Protein AF-X1EBC5-F1 (afdb_monomer_lite)

Secondary structure (DSSP, 8-state):
-PPP---GGGTTSS-TT----------S-EEEEEEETTTTEEEEEETTTTEEEEEETTTEEEEEEES-SSEEEEEE-TTS-EEEEETTTTEEEE-

Structure (mmCIF, N/CA/C/O backbone):
data_AF-X1EBC5-F1
#
_entry.id   AF-X1EBC5-F1
#
loop_
_atom_site.group_PDB
_atom_site.id
_atom_site.type_symbol
_atom_site.label_atom_id
_atom_site.label_alt_id
_atom_site.label_comp_id
_atom_site.label_asym_id
_atom_site.label_entity_id
_atom_site.label_seq_id
_atom_site.pdbx_PDB_ins_code
_atom_site.Cartn_x
_atom_site.Cartn_y
_atom_site.Cartn_z
_atom_site.occupancy
_atom_site.B_iso_or_equiv
_atom_site.auth_seq_id
_atom_site.auth_comp_id
_atom_site.auth_asym_id
_atom_site.auth_atom_id
_atom_site.pdbx_PDB_model_num
ATOM 1 N N . MET A 1 1 ? -12.449 -13.692 12.439 1.00 65.06 1 MET A N 1
ATOM 2 C CA . MET A 1 1 ? -11.726 -13.228 13.654 1.00 65.06 1 MET A CA 1
ATOM 3 C C . MET A 1 1 ? -12.623 -12.253 14.415 1.00 65.06 1 MET A C 1
ATOM 5 O O . MET A 1 1 ? -13.395 -11.565 13.757 1.00 65.06 1 MET A O 1
ATOM 9 N N . LYS A 1 2 ? -12.565 -12.209 15.755 1.00 73.75 2 LYS A N 1
ATOM 10 C CA . LYS A 1 2 ? -13.294 -11.217 16.572 1.00 73.75 2 LYS A CA 1
ATOM 11 C C . LYS A 1 2 ? -12.328 -10.121 17.023 1.00 73.75 2 LYS A C 1
ATOM 13 O O . LYS A 1 2 ? -11.167 -10.424 17.280 1.00 73.75 2 LYS A O 1
ATOM 18 N N . PHE A 1 3 ? -12.810 -8.889 17.132 1.00 84.62 3 PHE A N 1
ATOM 19 C CA . PHE A 1 3 ? -12.046 -7.797 17.731 1.00 84.62 3 PHE A CA 1
ATOM 20 C C . PHE A 1 3 ? -11.966 -7.984 19.251 1.00 84.62 3 PHE A C 1
ATOM 22 O O . PHE A 1 3 ? -12.965 -8.331 19.884 1.00 84.62 3 PHE A O 1
ATOM 29 N N . ALA A 1 4 ? -10.785 -7.761 19.824 1.00 85.00 4 ALA A N 1
ATOM 30 C CA . ALA A 1 4 ? -10.612 -7.603 21.263 1.00 85.00 4 ALA A CA 1
ATOM 31 C C . ALA A 1 4 ? -10.718 -6.111 21.610 1.00 85.00 4 ALA A C 1
ATOM 33 O O . ALA A 1 4 ? -10.161 -5.275 20.900 1.00 85.00 4 ALA A O 1
ATOM 34 N N . VAL A 1 5 ? -11.439 -5.781 22.683 1.00 82.88 5 VAL A N 1
ATOM 35 C CA . VAL A 1 5 ? -11.558 -4.412 23.203 1.00 82.88 5 VAL A CA 1
ATOM 36 C C . VAL A 1 5 ? -10.871 -4.379 24.562 1.00 82.88 5 VAL A C 1
ATOM 38 O O . VAL A 1 5 ? -11.341 -5.008 25.506 1.00 82.88 5 VAL A O 1
ATOM 41 N N . GLU A 1 6 ? -9.735 -3.686 24.645 1.00 88.38 6 GLU A N 1
ATOM 42 C CA . GLU A 1 6 ? -8.895 -3.641 25.856 1.00 88.38 6 GLU A CA 1
ATOM 43 C C . GLU A 1 6 ? -9.120 -2.379 26.708 1.00 88.38 6 GLU A C 1
ATOM 45 O O . GLU A 1 6 ? -8.602 -2.272 27.816 1.00 88.38 6 GLU A O 1
ATOM 50 N N . SER A 1 7 ? -9.899 -1.413 26.211 1.00 90.62 7 SER A N 1
ATOM 51 C CA . SER A 1 7 ? -10.195 -0.158 26.906 1.00 90.62 7 SER A CA 1
ATOM 52 C C . SER A 1 7 ? -11.554 0.393 26.493 1.00 90.62 7 SER A C 1
ATOM 54 O O . SER A 1 7 ? -11.873 0.420 25.307 1.00 90.62 7 SER A O 1
ATOM 56 N N . ALA A 1 8 ? -12.306 0.928 27.457 1.00 89.25 8 ALA A N 1
ATOM 57 C CA . ALA A 1 8 ? -13.578 1.604 27.197 1.00 89.25 8 ALA A CA 1
ATOM 58 C C . ALA A 1 8 ? -13.421 2.877 26.337 1.00 89.25 8 ALA A C 1
ATOM 60 O O . ALA A 1 8 ? -14.378 3.360 25.741 1.00 89.25 8 ALA A O 1
ATOM 61 N N . GLY A 1 9 ? -12.206 3.433 26.234 1.00 92.38 9 GLY A N 1
ATOM 62 C CA . GLY A 1 9 ? -11.939 4.635 25.436 1.00 92.38 9 GLY A CA 1
ATOM 63 C C . GLY A 1 9 ? -12.106 4.454 23.921 1.00 92.38 9 GLY A C 1
ATOM 64 O O . GLY A 1 9 ? -12.115 5.448 23.201 1.00 92.38 9 GLY A O 1
ATOM 65 N N . ILE A 1 10 ? -12.231 3.214 23.438 1.00 89.25 10 ILE A N 1
ATOM 66 C CA . ILE A 1 10 ? -12.463 2.888 22.021 1.00 89.25 10 ILE A CA 1
ATOM 67 C C . ILE A 1 10 ? -13.847 2.268 21.773 1.00 89.25 10 ILE A C 1
ATOM 69 O O . ILE A 1 10 ? -14.113 1.758 20.680 1.00 89.25 10 ILE A O 1
ATOM 73 N N . ASP A 1 11 ? -14.734 2.302 22.771 1.00 88.31 11 ASP A N 1
ATOM 74 C CA . ASP A 1 11 ? -16.090 1.780 22.634 1.00 88.31 11 ASP A CA 1
ATOM 75 C C . ASP A 1 11 ? -16.831 2.495 21.494 1.00 88.31 11 ASP A C 1
ATOM 77 O O . ASP A 1 11 ? -16.813 3.719 21.366 1.00 88.31 11 ASP A O 1
ATOM 81 N N . GLY A 1 12 ? -17.480 1.709 20.632 1.00 87.94 12 GLY A N 1
ATOM 82 C CA . GLY A 1 12 ? -18.239 2.215 19.486 1.00 87.94 12 GLY A CA 1
ATOM 83 C C . GLY A 1 12 ? -17.419 2.547 18.232 1.00 87.94 12 GLY A C 1
ATOM 84 O O . GLY A 1 12 ? -18.024 2.836 17.203 1.00 87.94 12 GLY A O 1
ATOM 85 N N . VAL A 1 13 ? -16.081 2.452 18.261 1.00 91.50 13 VAL A N 1
ATOM 86 C CA . VAL A 1 13 ? -15.240 2.625 17.053 1.00 91.50 13 VAL A CA 1
ATOM 87 C C . VAL A 1 13 ? -15.460 1.487 16.050 1.00 91.50 13 VAL A C 1
ATOM 89 O O . VAL A 1 13 ? -15.450 1.706 14.840 1.00 91.50 13 VAL A O 1
ATOM 92 N N . VAL A 1 14 ? -15.683 0.268 16.549 1.00 90.12 14 VAL A N 1
ATOM 93 C CA . VAL A 1 14 ? -15.984 -0.916 15.734 1.00 90.12 14 VAL A CA 1
ATOM 94 C C . VAL A 1 14 ? -17.462 -1.265 15.879 1.00 90.12 14 VAL A C 1
ATOM 96 O O . VAL A 1 14 ? -17.971 -1.397 16.993 1.00 90.12 14 VAL A O 1
ATOM 99 N N . GLN A 1 15 ? -18.153 -1.451 14.751 1.00 90.00 15 GLN A N 1
ATOM 100 C CA . GLN A 1 15 ? -19.562 -1.838 14.745 1.00 90.00 15 GLN A CA 1
ATOM 101 C C . GLN A 1 15 ? -19.775 -3.176 15.486 1.00 90.00 15 GLN A C 1
ATOM 103 O O . GLN A 1 15 ? -19.045 -4.141 15.230 1.00 90.00 15 GLN A O 1
ATOM 108 N N . PRO A 1 16 ? -20.799 -3.290 16.357 1.00 87.50 16 PRO A N 1
ATOM 109 C CA . PRO A 1 16 ? -21.142 -4.556 16.993 1.00 87.50 16 PRO A CA 1
ATOM 110 C C . PRO A 1 16 ? -21.372 -5.670 15.965 1.00 87.50 16 PRO A C 1
ATOM 112 O O . PRO A 1 16 ? -22.143 -5.512 15.021 1.00 87.50 16 PRO A O 1
ATOM 115 N N . GLY A 1 17 ? -20.701 -6.806 16.157 1.00 88.19 17 GLY A N 1
ATOM 116 C CA . GLY A 1 17 ? -20.795 -7.957 15.254 1.00 88.19 17 GLY A CA 1
ATOM 117 C C . GLY A 1 17 ? -19.905 -7.888 14.007 1.00 88.19 17 GLY A C 1
ATOM 118 O O . GLY A 1 17 ? -19.917 -8.838 13.226 1.00 88.19 17 GLY A O 1
ATOM 119 N N . ALA A 1 18 ? -19.104 -6.830 13.828 1.00 91.00 18 ALA A N 1
ATOM 120 C CA . ALA A 1 18 ? -18.124 -6.775 12.748 1.00 91.00 18 ALA A CA 1
ATOM 121 C C . ALA A 1 18 ? -17.154 -7.967 12.818 1.00 91.00 18 ALA A C 1
ATOM 123 O O . ALA A 1 18 ? -16.633 -8.317 13.882 1.00 91.00 18 ALA A O 1
ATOM 124 N N . CYS A 1 19 ? -16.904 -8.581 11.664 1.00 90.50 19 CYS A N 1
ATOM 125 C CA . CYS A 1 19 ? -15.966 -9.685 11.514 1.00 90.50 19 CYS A CA 1
ATOM 126 C C . CYS A 1 19 ? -14.784 -9.239 10.658 1.00 90.50 19 CYS A C 1
ATOM 128 O O . CYS A 1 19 ? -14.971 -8.603 9.626 1.00 90.50 19 CYS A O 1
ATOM 130 N N . ILE A 1 20 ? -13.569 -9.611 11.066 1.00 92.44 20 ILE A N 1
ATOM 131 C CA . ILE A 1 20 ? -12.391 -9.463 10.202 1.00 92.44 20 ILE A CA 1
ATOM 132 C C . ILE A 1 20 ? -12.450 -10.537 9.113 1.00 92.44 20 ILE A C 1
ATOM 134 O O . ILE A 1 20 ? -12.574 -11.727 9.437 1.00 92.44 20 ILE A O 1
ATOM 138 N N . GLU A 1 21 ? -12.302 -10.102 7.863 1.00 92.31 21 GLU A N 1
ATOM 139 C CA . GLU A 1 21 ? -12.238 -10.929 6.659 1.00 92.31 21 GLU A CA 1
ATOM 140 C C . GLU A 1 21 ? -10.865 -10.816 5.984 1.00 92.31 21 GLU A C 1
ATOM 142 O O . GLU A 1 21 ? -10.267 -9.742 5.913 1.00 92.31 21 GLU A O 1
ATOM 147 N N . LEU A 1 22 ? -10.366 -11.945 5.475 1.00 94.06 22 LEU A N 1
ATOM 148 C CA . LEU A 1 22 ? -9.161 -11.992 4.658 1.00 94.06 22 LEU A CA 1
ATOM 149 C C . LEU A 1 22 ? -9.533 -11.809 3.185 1.00 94.06 22 LEU A C 1
ATOM 151 O O . LEU A 1 22 ? -10.016 -12.739 2.548 1.00 94.06 22 LEU A O 1
ATOM 155 N N . VAL A 1 23 ? -9.260 -10.625 2.643 1.00 95.25 23 VAL A N 1
ATOM 156 C CA . VAL A 1 23 ? -9.675 -10.259 1.278 1.00 95.25 23 VAL A CA 1
ATOM 157 C C . VAL A 1 23 ? -8.723 -10.744 0.180 1.00 95.25 23 VAL A C 1
ATOM 159 O O . VAL A 1 23 ? -9.137 -10.956 -0.961 1.00 95.25 23 VAL A O 1
ATOM 162 N N . LYS A 1 24 ? -7.430 -10.927 0.488 1.00 96.69 24 LYS A N 1
ATOM 163 C CA . LYS A 1 24 ? -6.432 -11.401 -0.482 1.00 96.69 24 LYS A CA 1
ATOM 164 C C . LYS A 1 24 ? -5.183 -11.972 0.195 1.00 96.69 24 LYS A C 1
ATOM 166 O O . LYS A 1 24 ? -4.768 -11.508 1.250 1.00 96.69 24 LYS A O 1
ATOM 171 N N . THR A 1 25 ? -4.569 -12.959 -0.455 1.00 97.50 25 THR A N 1
ATOM 172 C CA . THR A 1 25 ? -3.277 -13.573 -0.095 1.00 97.50 25 THR A CA 1
ATOM 173 C C . THR A 1 25 ? -2.339 -13.626 -1.306 1.00 97.50 25 THR A C 1
ATOM 175 O O . THR A 1 25 ? -2.731 -13.244 -2.416 1.00 97.50 25 THR A O 1
ATOM 178 N N . GLY A 1 26 ? -1.124 -14.149 -1.114 1.00 97.81 26 GLY A N 1
ATOM 179 C CA . GLY A 1 26 ? -0.140 -14.346 -2.185 1.00 97.81 26 GLY A CA 1
ATOM 180 C C . GLY A 1 26 ? 0.786 -13.149 -2.395 1.00 97.81 26 GLY A C 1
ATOM 181 O O . GLY A 1 26 ? 1.165 -12.885 -3.529 1.00 97.81 26 GLY A O 1
ATOM 182 N N . PHE A 1 27 ? 1.093 -12.432 -1.316 1.00 98.31 27 PHE A N 1
ATOM 183 C CA . PHE A 1 27 ? 2.068 -11.343 -1.265 1.00 98.31 27 PHE A CA 1
ATOM 184 C C . PHE A 1 27 ? 3.181 -11.723 -0.297 1.00 98.31 27 PHE A C 1
ATOM 186 O O . PHE A 1 27 ? 2.928 -12.492 0.638 1.00 98.31 27 PHE A O 1
ATOM 193 N N . ASP A 1 28 ? 4.365 -11.151 -0.484 1.00 98.25 28 ASP A N 1
ATOM 194 C CA . ASP A 1 28 ? 5.506 -11.442 0.380 1.00 98.25 28 ASP A CA 1
ATOM 195 C C . ASP A 1 28 ? 5.468 -10.597 1.663 1.00 98.25 28 ASP A C 1
ATOM 197 O O . ASP A 1 28 ? 5.601 -11.134 2.764 1.00 98.25 28 ASP A O 1
ATOM 201 N N . PHE A 1 29 ? 5.254 -9.280 1.549 1.00 98.12 29 PHE A N 1
ATOM 202 C CA . PHE A 1 29 ? 5.114 -8.391 2.707 1.00 98.12 29 PHE A CA 1
ATOM 203 C C . PHE A 1 29 ? 4.312 -7.124 2.374 1.00 98.12 29 PHE A C 1
ATOM 205 O O . PHE A 1 29 ? 4.836 -6.184 1.774 1.00 98.12 29 PHE A O 1
ATOM 212 N N . THR A 1 30 ? 3.039 -7.084 2.776 1.00 98.44 30 THR A N 1
ATOM 213 C CA . THR A 1 30 ? 2.125 -5.971 2.466 1.00 98.44 30 THR A CA 1
ATOM 214 C C . THR A 1 30 ? 2.251 -4.804 3.440 1.00 98.44 30 THR A C 1
ATOM 216 O O . THR A 1 30 ? 2.188 -5.022 4.647 1.00 98.44 30 THR A O 1
ATOM 219 N N . GLU A 1 31 ? 2.321 -3.577 2.930 1.00 98.50 31 GLU A N 1
ATOM 220 C CA . GLU A 1 31 ? 2.437 -2.347 3.725 1.00 98.50 31 GLU A CA 1
ATOM 221 C C . GLU A 1 31 ? 1.857 -1.121 3.001 1.00 98.50 31 GLU A C 1
ATOM 223 O O . GLU A 1 31 ? 1.461 -1.182 1.833 1.00 98.50 31 GLU A O 1
ATOM 228 N N . GLY A 1 32 ? 1.809 0.005 3.714 1.00 98.00 32 GLY A N 1
ATOM 229 C CA . GLY A 1 32 ? 1.421 1.310 3.176 1.00 98.00 32 GLY A CA 1
ATOM 230 C C . GLY A 1 32 ? 0.041 1.373 2.508 1.00 98.00 32 GLY A C 1
ATOM 231 O O . GLY A 1 32 ? -0.041 1.903 1.395 1.00 98.00 32 GLY A O 1
ATOM 232 N N . PRO A 1 33 ? -1.034 0.843 3.126 1.00 98.44 33 PRO A N 1
ATOM 233 C CA . PRO A 1 33 ? -2.367 0.888 2.543 1.00 98.44 33 PRO A CA 1
ATOM 234 C C . PRO A 1 33 ? -2.939 2.315 2.503 1.00 98.44 33 PRO A C 1
ATOM 236 O O . PRO A 1 33 ? -2.895 3.034 3.500 1.00 98.44 33 PRO A O 1
ATOM 239 N N . ILE A 1 34 ? -3.562 2.694 1.384 1.00 98.38 34 ILE A N 1
ATOM 240 C CA . ILE A 1 34 ? -4.409 3.891 1.255 1.00 98.38 34 ILE A CA 1
ATOM 241 C C . ILE A 1 34 ? -5.705 3.563 0.512 1.00 98.38 34 ILE A C 1
ATOM 243 O O . ILE A 1 34 ? -5.736 2.709 -0.373 1.00 98.38 34 ILE A O 1
ATOM 247 N N . TRP A 1 35 ? -6.790 4.253 0.860 1.00 97.94 35 TRP A N 1
ATOM 248 C CA . TRP A 1 35 ? -8.092 4.074 0.217 1.00 97.94 35 TRP A CA 1
ATOM 249 C C . TRP A 1 35 ? -8.318 5.103 -0.891 1.00 97.94 35 TRP A C 1
ATOM 251 O O . TRP A 1 35 ? -8.327 6.306 -0.629 1.00 97.94 35 TRP A O 1
ATOM 261 N N . HIS A 1 36 ? -8.576 4.631 -2.109 1.00 95.69 36 HIS A N 1
ATOM 262 C CA . HIS A 1 36 ? -9.000 5.464 -3.224 1.00 95.69 36 HIS A CA 1
ATOM 263 C C . HIS A 1 36 ? -10.530 5.527 -3.278 1.00 95.69 36 HIS A C 1
ATOM 265 O O . HIS A 1 36 ? -11.186 4.602 -3.754 1.00 95.69 36 HIS A O 1
ATOM 271 N N . SER A 1 37 ? -11.114 6.651 -2.858 1.00 93.62 37 SER A N 1
ATOM 272 C CA . SER A 1 37 ? -12.573 6.803 -2.750 1.00 93.62 37 SER A CA 1
ATOM 273 C C . SER A 1 37 ? -13.315 6.737 -4.090 1.00 93.62 37 SER A C 1
ATOM 275 O O . SER A 1 37 ? -14.374 6.121 -4.148 1.00 93.62 37 SER A O 1
ATOM 277 N N . GLY A 1 38 ? -12.759 7.325 -5.158 1.00 93.06 38 GLY A N 1
ATOM 278 C CA . GLY A 1 38 ? -13.383 7.327 -6.492 1.00 93.06 38 GLY A CA 1
ATOM 279 C C . GLY A 1 38 ? -13.529 5.927 -7.099 1.00 93.06 38 GLY A C 1
ATOM 280 O O . GLY A 1 38 ? -14.621 5.530 -7.481 1.00 93.06 38 GLY A O 1
ATOM 281 N N . GLU A 1 39 ? -12.439 5.160 -7.114 1.00 93.75 39 GLU A N 1
ATOM 282 C CA . GLU A 1 39 ? -12.387 3.781 -7.621 1.00 93.75 39 GLU A CA 1
ATOM 283 C C . GLU A 1 39 ? -12.832 2.717 -6.603 1.00 93.75 39 GLU A C 1
ATOM 285 O O . GLU A 1 39 ? -12.797 1.528 -6.912 1.00 93.75 39 GLU A O 1
ATOM 290 N N . GLN A 1 40 ? -13.185 3.119 -5.376 1.00 97.38 40 GLN A N 1
ATOM 291 C CA . GLN A 1 40 ? -13.510 2.219 -4.263 1.00 97.38 40 GLN A CA 1
ATOM 292 C C . GLN A 1 40 ? -12.501 1.068 -4.114 1.00 97.38 40 GLN A C 1
ATOM 294 O O . GLN A 1 40 ? -12.861 -0.111 -4.064 1.00 97.38 40 GLN A O 1
ATOM 299 N N . SER A 1 41 ? -11.213 1.417 -4.086 1.00 97.62 41 SER A N 1
ATOM 300 C CA . SER A 1 41 ? -10.132 0.434 -4.056 1.00 97.62 41 SER A CA 1
ATOM 301 C C . SER A 1 41 ? -9.077 0.739 -2.999 1.00 97.62 41 SER A C 1
ATOM 303 O O . SER A 1 41 ? -8.783 1.892 -2.685 1.00 97.62 41 SER A O 1
ATOM 305 N N . LEU A 1 42 ? -8.492 -0.323 -2.453 1.00 98.12 42 LEU A N 1
ATOM 306 C CA . LEU A 1 42 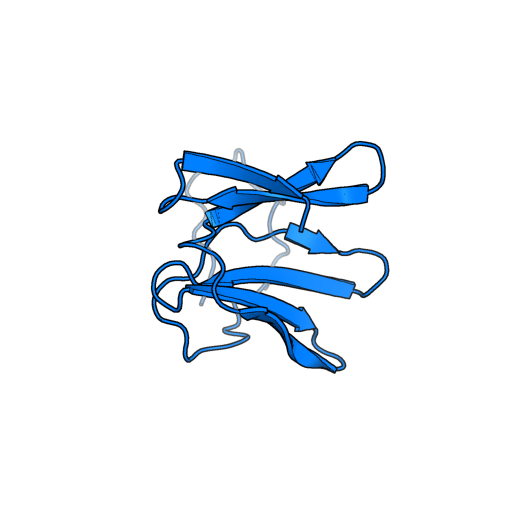? -7.357 -0.302 -1.545 1.00 98.12 42 LEU A CA 1
ATOM 307 C C . LEU A 1 42 ? -6.064 -0.366 -2.357 1.00 98.12 42 LEU A C 1
ATOM 309 O O . LEU A 1 42 ? -5.794 -1.376 -3.003 1.00 98.12 42 LEU A O 1
ATOM 313 N N . ILE A 1 43 ? -5.254 0.684 -2.301 1.00 98.12 43 ILE A N 1
ATOM 314 C CA . ILE A 1 43 ? -3.898 0.696 -2.855 1.00 98.12 43 ILE A CA 1
ATOM 315 C C . ILE A 1 43 ? -2.924 0.294 -1.750 1.00 98.12 43 ILE A C 1
ATOM 317 O O . ILE A 1 43 ? -3.037 0.801 -0.639 1.00 98.12 43 ILE A O 1
ATOM 321 N N . PHE A 1 44 ? -1.975 -0.595 -2.032 1.00 98.62 44 PHE A N 1
ATOM 322 C CA . PHE A 1 44 ? -0.963 -1.037 -1.067 1.00 98.62 44 PHE A CA 1
ATOM 323 C C . PHE A 1 44 ? 0.297 -1.541 -1.777 1.00 98.62 44 PHE A C 1
ATOM 325 O O . PHE A 1 44 ? 0.268 -1.889 -2.961 1.00 98.62 44 PHE A O 1
ATOM 332 N N . SER A 1 45 ? 1.405 -1.598 -1.045 1.00 98.69 45 SER A N 1
ATOM 333 C CA . SER A 1 45 ? 2.687 -2.087 -1.548 1.00 98.69 45 SER A CA 1
ATOM 334 C C . SER A 1 45 ? 2.938 -3.519 -1.084 1.00 98.69 45 SER A C 1
ATOM 336 O O . SER A 1 45 ? 2.649 -3.849 0.061 1.00 98.69 45 SER A O 1
ATOM 338 N N . ASP A 1 46 ? 3.520 -4.351 -1.945 1.00 98.62 46 ASP A N 1
ATOM 339 C CA . ASP A 1 46 ? 4.217 -5.574 -1.543 1.00 98.62 46 ASP A CA 1
ATOM 340 C C . ASP A 1 46 ? 5.720 -5.274 -1.567 1.00 98.62 46 ASP A C 1
ATOM 342 O O . ASP A 1 46 ? 6.323 -5.183 -2.642 1.00 98.62 46 ASP A O 1
ATOM 346 N N . ILE A 1 47 ? 6.303 -5.028 -0.388 1.00 98.38 47 ILE A N 1
ATOM 347 C CA . ILE A 1 47 ? 7.668 -4.500 -0.256 1.00 98.38 47 ILE A CA 1
ATOM 348 C C . ILE A 1 47 ? 8.674 -5.486 -0.847 1.00 98.38 47 ILE A C 1
ATOM 350 O O . ILE A 1 47 ? 9.511 -5.107 -1.668 1.00 98.38 47 ILE A O 1
ATOM 354 N N . LEU A 1 48 ? 8.598 -6.749 -0.419 1.00 98.19 48 LEU A N 1
ATOM 355 C CA . LEU A 1 48 ? 9.529 -7.794 -0.846 1.00 98.19 48 LEU A CA 1
ATOM 356 C C . LEU A 1 48 ? 9.173 -8.323 -2.243 1.00 98.19 48 LEU A C 1
ATOM 358 O O . LEU A 1 48 ? 10.083 -8.582 -3.029 1.00 98.19 48 LEU A O 1
ATOM 362 N N . GLY A 1 49 ? 7.883 -8.336 -2.603 1.00 98.12 49 GLY A N 1
ATOM 363 C CA . GLY A 1 49 ? 7.414 -8.600 -3.969 1.00 98.12 49 GLY A CA 1
ATOM 364 C C . GLY A 1 49 ? 7.661 -7.447 -4.957 1.00 98.12 49 GLY A C 1
ATOM 365 O O . GLY A 1 49 ? 7.284 -7.534 -6.130 1.00 98.12 49 GLY A O 1
ATOM 366 N N . ASN A 1 50 ? 8.285 -6.353 -4.502 1.00 98.19 50 ASN A N 1
ATOM 367 C CA . ASN A 1 50 ? 8.737 -5.210 -5.295 1.00 98.19 50 ASN A CA 1
ATOM 368 C C . ASN A 1 50 ? 7.652 -4.622 -6.220 1.00 98.19 50 ASN A C 1
ATOM 370 O O . ASN A 1 50 ? 7.915 -4.295 -7.385 1.00 98.19 50 ASN A O 1
ATOM 374 N N . SER A 1 51 ? 6.422 -4.517 -5.709 1.00 98.38 51 SER A N 1
ATOM 375 C CA . SER A 1 51 ? 5.245 -4.124 -6.493 1.00 98.38 51 SER A CA 1
ATOM 376 C C . SER A 1 51 ? 4.273 -3.244 -5.699 1.00 98.38 51 SER A C 1
ATOM 378 O O . SER A 1 51 ? 4.294 -3.226 -4.472 1.00 98.38 51 SER A O 1
ATOM 380 N N . ILE A 1 52 ? 3.417 -2.502 -6.402 1.00 98.44 52 ILE A N 1
ATOM 381 C CA . ILE A 1 52 ? 2.266 -1.777 -5.843 1.00 98.44 52 ILE A CA 1
ATOM 382 C C . ILE A 1 52 ? 1.008 -2.304 -6.524 1.00 98.44 52 ILE A C 1
ATOM 384 O O . ILE A 1 52 ? 0.967 -2.441 -7.752 1.00 98.44 52 ILE A O 1
ATOM 388 N N . TYR A 1 53 ? -0.023 -2.562 -5.729 1.00 98.38 53 TYR A N 1
ATOM 389 C CA . TYR A 1 53 ? -1.295 -3.109 -6.174 1.00 98.38 53 TYR A CA 1
ATOM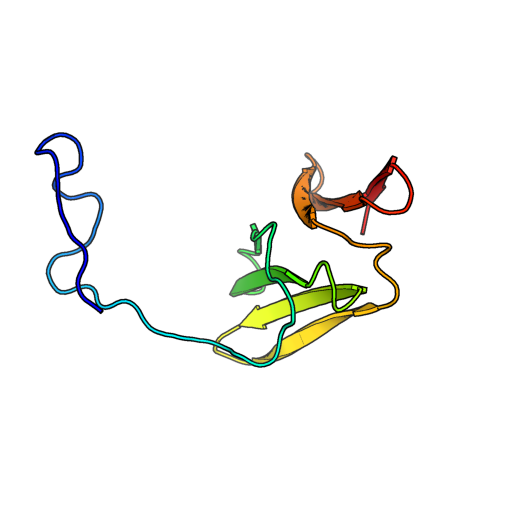 390 C C . TYR A 1 53 ? -2.466 -2.208 -5.784 1.00 98.38 53 TYR A C 1
ATOM 392 O O . TYR A 1 53 ? -2.381 -1.415 -4.851 1.00 98.38 53 TYR A O 1
ATOM 400 N N . SER A 1 54 ? -3.575 -2.371 -6.499 1.00 97.88 54 SER A N 1
ATOM 401 C CA . SER A 1 54 ? -4.905 -1.895 -6.130 1.00 97.88 54 SER A CA 1
ATOM 402 C C . SER A 1 54 ? -5.826 -3.105 -6.017 1.00 97.88 54 SER A C 1
ATOM 404 O O . SER A 1 54 ? -5.802 -3.981 -6.879 1.00 97.88 54 SER A O 1
ATOM 406 N N . TRP A 1 55 ? -6.630 -3.182 -4.965 1.00 98.44 55 TRP A N 1
ATOM 407 C CA . TRP A 1 55 ? -7.640 -4.218 -4.792 1.00 98.44 55 TRP A CA 1
ATOM 408 C C . TRP A 1 55 ? -9.010 -3.589 -4.558 1.00 98.44 55 TRP A C 1
ATOM 410 O O . TRP A 1 55 ? -9.146 -2.669 -3.760 1.00 98.44 55 TRP A O 1
ATOM 420 N N . SER A 1 56 ? -10.035 -4.099 -5.231 1.00 98.19 56 SER A N 1
ATOM 421 C CA . SER A 1 56 ? -11.435 -3.746 -4.968 1.00 98.19 56 SER A CA 1
ATOM 422 C C . SER A 1 56 ? -12.289 -5.002 -4.969 1.00 98.19 56 SER A C 1
ATOM 424 O O . SER A 1 56 ? -11.950 -5.981 -5.634 1.00 98.19 56 SER A O 1
ATOM 426 N N . GLU A 1 57 ? -13.429 -4.957 -4.289 1.00 96.56 57 GLU A N 1
ATOM 427 C CA . GLU A 1 57 ? -14.407 -6.045 -4.337 1.00 96.56 57 GLU A CA 1
ATOM 428 C C . GLU A 1 57 ? -14.934 -6.261 -5.767 1.00 96.56 57 GLU A C 1
ATOM 430 O O . GLU A 1 57 ? -15.019 -7.391 -6.240 1.00 96.56 57 GLU A O 1
ATOM 435 N N . ALA A 1 58 ? -15.200 -5.172 -6.499 1.00 97.12 58 ALA A N 1
ATOM 436 C CA . ALA A 1 58 ? -15.779 -5.230 -7.839 1.00 97.12 58 ALA A CA 1
ATOM 437 C C . ALA A 1 58 ? -14.817 -5.765 -8.916 1.00 97.12 58 ALA A C 1
ATOM 439 O O . ALA A 1 58 ? -15.255 -6.435 -9.850 1.00 97.12 58 ALA A O 1
ATOM 440 N N . ALA A 1 59 ? -13.520 -5.448 -8.826 1.00 96.00 59 ALA A N 1
ATOM 441 C CA . ALA A 1 59 ? -12.551 -5.756 -9.883 1.00 96.00 59 ALA A CA 1
ATOM 442 C C . ALA A 1 59 ? -11.397 -6.670 -9.443 1.00 96.00 59 ALA A C 1
ATOM 444 O O . ALA A 1 59 ? -10.533 -6.994 -10.258 1.00 96.00 59 ALA A O 1
ATOM 445 N N . GLY A 1 60 ? -11.357 -7.078 -8.175 1.00 97.44 60 GLY A N 1
ATOM 446 C CA . GLY A 1 60 ? -10.263 -7.861 -7.616 1.00 97.44 60 GLY A CA 1
ATOM 447 C C . GLY A 1 60 ? -8.937 -7.097 -7.591 1.00 97.44 60 GLY A C 1
ATOM 448 O O . GLY A 1 60 ? -8.903 -5.868 -7.497 1.00 97.44 60 GLY A O 1
ATOM 449 N N . LEU A 1 61 ? -7.834 -7.850 -7.642 1.00 98.19 61 LEU A N 1
ATOM 450 C CA . LEU A 1 61 ? -6.470 -7.321 -7.598 1.00 98.19 61 LEU A CA 1
ATOM 451 C C . LEU A 1 61 ? -6.016 -6.829 -8.981 1.00 98.19 61 LEU A C 1
ATOM 453 O O . LEU A 1 61 ? -6.117 -7.553 -9.969 1.00 98.19 61 LEU A O 1
ATOM 457 N N . LYS A 1 62 ? -5.421 -5.641 -9.023 1.00 97.81 62 LYS A N 1
ATOM 458 C CA . LYS A 1 62 ? -4.765 -5.036 -10.182 1.00 97.81 62 LYS A CA 1
ATOM 459 C C . LYS A 1 62 ? -3.350 -4.611 -9.808 1.00 97.81 62 LYS A C 1
ATOM 461 O O . LYS A 1 62 ? -3.125 -4.057 -8.735 1.00 97.81 62 LYS A O 1
ATOM 466 N N . THR A 1 63 ? -2.400 -4.824 -10.708 1.00 97.94 63 THR A N 1
ATOM 467 C CA . THR A 1 63 ? -1.039 -4.294 -10.565 1.00 97.94 63 THR A CA 1
ATOM 468 C C . THR A 1 63 ? -1.016 -2.834 -10.993 1.00 97.94 63 THR A C 1
ATOM 470 O O . THR A 1 63 ? -1.403 -2.525 -12.117 1.00 97.94 63 THR A O 1
ATOM 473 N N . LEU A 1 64 ? -0.547 -1.946 -10.118 1.00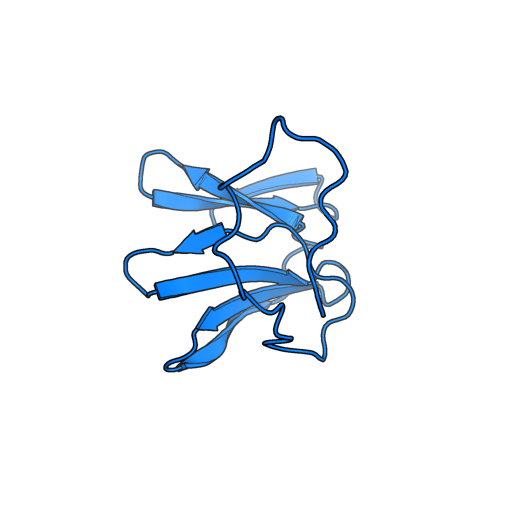 95.75 64 LEU A N 1
ATOM 474 C CA . LEU A 1 64 ? -0.325 -0.537 -10.451 1.00 95.75 64 LEU A CA 1
ATOM 475 C C . LEU A 1 64 ? 1.111 -0.291 -10.905 1.00 95.75 64 LEU A C 1
ATOM 477 O O . LEU A 1 64 ? 1.342 0.415 -11.882 1.00 95.75 64 LEU A O 1
ATOM 481 N N . ARG A 1 65 ? 2.083 -0.889 -10.207 1.00 96.50 65 ARG A N 1
ATOM 482 C CA . ARG A 1 65 ? 3.506 -0.699 -10.496 1.00 96.50 65 ARG A CA 1
ATOM 483 C C . ARG A 1 65 ? 4.293 -1.967 -10.202 1.00 96.50 65 ARG A C 1
ATOM 485 O O . ARG A 1 65 ? 4.188 -2.514 -9.111 1.00 96.50 65 ARG A O 1
ATOM 492 N N . LEU A 1 66 ? 5.112 -2.390 -11.157 1.00 97.50 66 LEU A N 1
ATOM 493 C CA . LEU A 1 66 ? 6.172 -3.381 -10.952 1.00 97.50 66 LEU A CA 1
ATOM 494 C C . LEU A 1 66 ? 7.510 -2.663 -10.791 1.00 97.50 66 LEU A C 1
ATOM 496 O O . LEU A 1 66 ? 7.639 -1.508 -11.195 1.00 97.50 66 LEU A O 1
ATOM 500 N N . ASN A 1 67 ? 8.512 -3.359 -10.253 1.00 97.06 67 ASN A N 1
ATOM 501 C CA . ASN A 1 67 ? 9.823 -2.780 -9.958 1.00 97.06 67 ASN A CA 1
ATOM 502 C C . ASN A 1 67 ? 9.695 -1.538 -9.069 1.00 97.06 67 ASN A C 1
ATOM 504 O O . ASN A 1 67 ? 10.248 -0.483 -9.363 1.00 97.06 67 ASN A O 1
ATOM 508 N N . SER A 1 68 ? 8.912 -1.654 -7.997 1.00 97.19 68 SER A N 1
ATOM 509 C CA . SER A 1 68 ? 8.532 -0.526 -7.149 1.00 97.19 68 SER A CA 1
ATOM 510 C C . SER A 1 68 ? 9.655 -0.003 -6.248 1.00 97.19 68 SER A C 1
ATOM 512 O O . SER A 1 68 ? 9.406 0.922 -5.481 1.00 97.19 68 SER A O 1
ATOM 514 N N . TYR A 1 69 ? 10.855 -0.574 -6.344 1.00 98.25 69 TYR A N 1
ATOM 515 C CA . TYR A 1 69 ? 12.028 -0.270 -5.529 1.00 98.25 69 TYR A CA 1
ATOM 516 C C . TYR A 1 69 ? 11.765 -0.429 -4.031 1.00 98.25 69 TYR A C 1
ATOM 518 O O . TYR A 1 69 ? 12.164 0.408 -3.219 1.00 98.25 69 TYR A O 1
ATOM 526 N N . MET A 1 70 ? 11.096 -1.531 -3.674 1.00 98.12 70 MET A N 1
ATOM 527 C CA . MET A 1 70 ? 10.654 -1.804 -2.305 1.00 98.12 70 MET A CA 1
ATOM 528 C C . MET A 1 70 ? 9.790 -0.649 -1.770 1.00 98.12 70 MET A C 1
ATOM 530 O O . MET A 1 70 ? 10.062 -0.083 -0.705 1.00 98.12 70 MET A O 1
ATOM 534 N N . ALA A 1 71 ? 8.777 -0.261 -2.553 1.00 98.31 71 ALA A N 1
ATOM 535 C CA . ALA A 1 71 ? 7.759 0.691 -2.122 1.00 98.31 71 ALA A CA 1
ATOM 536 C C . ALA A 1 71 ? 7.142 0.240 -0.794 1.00 98.31 71 ALA A C 1
ATOM 538 O O . ALA A 1 71 ? 6.856 -0.940 -0.617 1.00 98.31 71 ALA A O 1
ATOM 539 N N . ASN A 1 72 ? 6.939 1.176 0.127 1.00 98.19 72 ASN A N 1
ATOM 540 C CA . ASN A 1 72 ? 6.351 0.928 1.440 1.00 98.19 72 ASN A CA 1
ATOM 541 C C . ASN A 1 72 ? 5.155 1.871 1.623 1.00 98.19 72 ASN A C 1
ATOM 543 O O . ASN A 1 72 ? 4.114 1.628 1.015 1.00 98.19 72 ASN A O 1
ATOM 547 N N . GLY A 1 73 ? 5.316 2.953 2.389 1.00 98.25 73 GLY A N 1
ATOM 548 C CA . GLY A 1 73 ? 4.244 3.885 2.717 1.00 98.25 73 GLY A CA 1
ATOM 549 C C . GLY A 1 73 ? 3.742 4.646 1.496 1.00 98.25 73 GLY A C 1
ATOM 550 O O . GLY A 1 73 ? 4.546 5.163 0.719 1.00 98.25 73 GLY A O 1
ATOM 551 N N . ASN A 1 74 ? 2.419 4.744 1.372 1.00 98.44 74 ASN A N 1
ATOM 552 C CA . ASN A 1 74 ? 1.737 5.545 0.364 1.00 98.44 74 ASN A CA 1
ATOM 553 C C . ASN A 1 74 ? 0.889 6.630 1.042 1.00 98.44 74 ASN A C 1
ATOM 555 O O . ASN A 1 74 ? 0.387 6.437 2.149 1.00 98.44 74 ASN A O 1
ATOM 559 N N . ALA A 1 75 ? 0.713 7.765 0.374 1.00 98.06 75 ALA A N 1
ATOM 560 C CA . ALA A 1 75 ? -0.211 8.825 0.768 1.00 98.06 75 ALA A CA 1
ATOM 561 C C . ALA A 1 75 ? -0.702 9.576 -0.473 1.00 98.06 75 ALA A C 1
ATOM 563 O O . ALA A 1 75 ? -0.127 9.435 -1.550 1.00 98.06 75 ALA A O 1
ATOM 564 N N . TYR A 1 76 ? -1.736 10.400 -0.321 1.00 97.00 76 TYR A N 1
ATOM 565 C CA . TYR A 1 76 ? -2.106 11.369 -1.349 1.00 97.00 76 TYR A CA 1
ATOM 566 C C . TYR A 1 76 ? -1.423 12.707 -1.091 1.00 97.00 76 TYR A C 1
ATOM 568 O O . TYR A 1 76 ? -1.403 13.194 0.041 1.00 97.00 76 TYR A O 1
ATOM 576 N N . ASP A 1 77 ? -0.902 13.3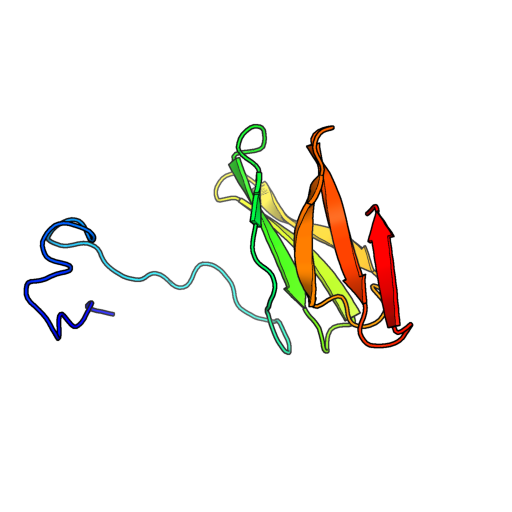27 -2.146 1.00 95.62 77 ASP A N 1
ATOM 577 C CA . ASP A 1 77 ? -0.597 14.752 -2.103 1.00 95.62 77 ASP A CA 1
ATOM 578 C C . ASP A 1 77 ? -1.866 15.610 -2.256 1.00 95.62 77 ASP A C 1
ATOM 580 O O . ASP A 1 77 ? -2.971 15.112 -2.476 1.00 95.62 77 ASP A O 1
ATOM 584 N N . GLN A 1 78 ? -1.721 16.933 -2.145 1.00 95.44 78 GLN A N 1
ATOM 585 C CA . GLN A 1 78 ? -2.848 17.873 -2.213 1.00 95.44 78 GLN A CA 1
ATOM 586 C C . GLN A 1 78 ? -3.574 17.893 -3.568 1.00 95.44 78 GLN A C 1
ATOM 588 O O . GLN A 1 78 ? -4.669 18.439 -3.663 1.00 95.44 78 GLN A O 1
ATOM 593 N N . GLN A 1 79 ? -2.970 17.331 -4.615 1.00 94.56 79 GLN A N 1
ATOM 594 C CA . GLN A 1 79 ? -3.568 17.218 -5.943 1.00 94.56 79 GLN A CA 1
ATOM 595 C C . GLN A 1 79 ? -4.187 15.828 -6.168 1.00 94.56 79 GLN A C 1
ATOM 597 O O . GLN A 1 79 ? -4.693 15.561 -7.253 1.00 94.56 79 GLN A O 1
ATOM 602 N N . GLY A 1 80 ? -4.149 14.948 -5.162 1.00 91.12 80 GLY A N 1
ATOM 603 C CA . GLY A 1 80 ? -4.698 13.597 -5.237 1.00 91.12 80 GLY A CA 1
ATOM 604 C C . GLY A 1 80 ? -3.787 12.585 -5.930 1.00 91.12 80 GLY A C 1
ATOM 605 O O . GLY A 1 80 ? -4.248 11.491 -6.242 1.00 91.12 80 GLY A O 1
ATOM 606 N N . HIS A 1 81 ? -2.508 12.898 -6.163 1.00 93.00 81 HIS A N 1
ATOM 607 C CA . HIS A 1 81 ? -1.568 11.899 -6.678 1.00 93.00 81 HIS A CA 1
ATOM 608 C C . HIS A 1 81 ? -1.029 11.040 -5.544 1.00 93.00 81 HIS A C 1
ATOM 610 O O . HIS A 1 81 ? -0.855 11.523 -4.423 1.00 93.00 81 HIS A O 1
ATOM 616 N N . VAL A 1 82 ? -0.712 9.784 -5.849 1.00 95.19 82 VAL A N 1
ATOM 617 C CA . VAL A 1 82 ? -0.082 8.889 -4.881 1.00 95.19 82 VAL A CA 1
ATOM 618 C C . VAL A 1 82 ? 1.395 9.254 -4.762 1.00 95.19 82 VAL A C 1
ATOM 620 O O . VAL A 1 82 ? 2.130 9.272 -5.747 1.00 95.19 82 VAL A O 1
ATOM 623 N N . VAL A 1 83 ? 1.838 9.542 -3.544 1.00 97.75 83 VAL A N 1
ATOM 624 C CA . VAL A 1 83 ? 3.252 9.664 -3.192 1.00 97.75 83 VAL A CA 1
ATOM 625 C C . VAL A 1 83 ? 3.680 8.439 -2.397 1.00 97.75 83 VAL A C 1
ATOM 627 O O . VAL A 1 83 ? 2.950 7.980 -1.519 1.00 97.75 83 VAL A O 1
ATOM 630 N N . THR A 1 84 ? 4.855 7.906 -2.713 1.00 98.50 84 THR A N 1
ATOM 631 C CA . THR A 1 84 ? 5.320 6.603 -2.236 1.00 98.50 84 THR A CA 1
ATOM 632 C C . THR A 1 84 ? 6.743 6.702 -1.701 1.00 98.50 84 THR A C 1
ATOM 634 O O . THR A 1 84 ? 7.632 7.229 -2.370 1.00 98.50 84 THR A O 1
ATOM 637 N N . CYS A 1 85 ? 6.977 6.166 -0.504 1.00 98.50 85 CYS A N 1
ATOM 638 C CA . CYS A 1 85 ? 8.320 5.976 0.040 1.00 98.50 85 CYS A CA 1
ATOM 639 C C . CYS A 1 85 ? 8.944 4.694 -0.525 1.00 98.50 85 CYS A C 1
ATOM 641 O O . CYS A 1 85 ? 8.363 3.615 -0.402 1.00 98.50 85 CYS A O 1
ATOM 643 N N . GLU A 1 86 ? 10.147 4.794 -1.082 1.00 98.44 86 GLU A N 1
ATOM 644 C CA . GLU A 1 86 ? 10.906 3.668 -1.637 1.00 98.44 86 GLU A CA 1
ATOM 645 C C . GLU A 1 86 ? 12.109 3.338 -0.752 1.00 98.44 86 GLU A C 1
ATOM 647 O O . GLU A 1 86 ? 12.999 4.173 -0.565 1.00 98.44 86 GLU A O 1
ATOM 652 N N . HIS A 1 87 ? 12.164 2.109 -0.226 1.00 97.75 87 HIS A N 1
ATOM 653 C CA . HIS A 1 87 ? 13.292 1.666 0.603 1.00 97.75 87 HIS A CA 1
ATOM 654 C C . HIS A 1 87 ? 14.583 1.535 -0.204 1.00 97.75 87 HIS A C 1
ATOM 656 O O . HIS A 1 87 ? 15.631 1.980 0.253 1.00 97.75 87 HIS A O 1
ATOM 662 N N . ALA A 1 88 ? 14.531 0.951 -1.405 1.00 97.75 88 ALA A N 1
ATOM 663 C CA . ALA A 1 88 ? 15.750 0.621 -2.146 1.00 97.75 88 ALA A CA 1
ATOM 664 C C . ALA A 1 88 ? 16.465 1.856 -2.720 1.00 97.75 88 ALA A C 1
ATOM 666 O O . ALA A 1 88 ? 17.676 1.826 -2.934 1.00 97.75 88 ALA A O 1
ATOM 667 N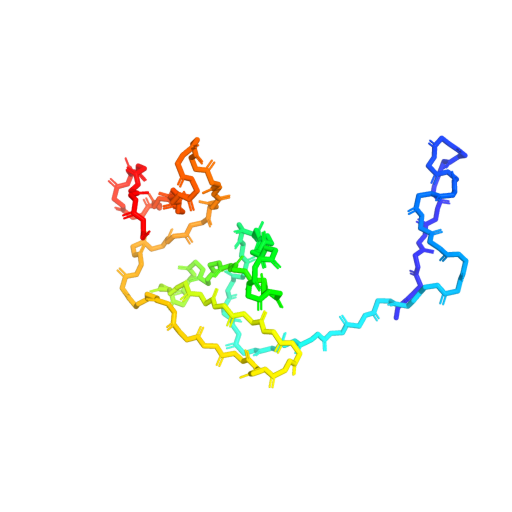 N . THR A 1 89 ? 15.730 2.939 -2.985 1.00 97.81 89 THR A N 1
ATOM 668 C CA . THR A 1 89 ? 16.276 4.176 -3.570 1.00 97.81 89 THR A CA 1
ATOM 669 C C . THR A 1 89 ? 16.414 5.309 -2.556 1.00 97.81 89 THR A C 1
ATOM 671 O O . THR A 1 89 ? 17.041 6.320 -2.880 1.00 97.81 89 THR A O 1
ATOM 674 N N . SER A 1 90 ? 15.855 5.160 -1.349 1.00 97.75 90 SER A N 1
ATOM 675 C CA . SER A 1 90 ? 15.783 6.206 -0.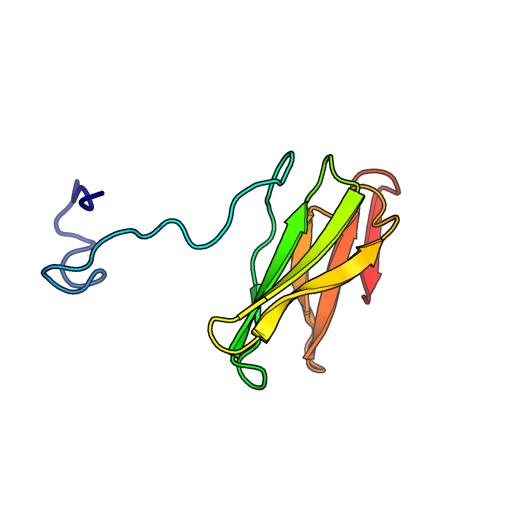321 1.00 97.75 90 SER A CA 1
ATOM 676 C C . SER A 1 90 ? 15.133 7.495 -0.837 1.00 97.75 90 SER A C 1
ATOM 678 O O . SER A 1 90 ? 15.652 8.596 -0.635 1.00 97.75 90 SER A O 1
ATOM 680 N N . ARG A 1 91 ? 14.010 7.365 -1.556 1.00 97.81 91 ARG A N 1
ATOM 681 C CA . ARG A 1 91 ? 13.293 8.490 -2.179 1.00 97.81 91 ARG A CA 1
ATOM 682 C C . ARG A 1 91 ? 11.812 8.487 -1.835 1.00 97.81 91 ARG A C 1
ATOM 684 O O . ARG A 1 91 ? 11.214 7.443 -1.591 1.00 97.81 91 ARG A O 1
ATOM 691 N N . LEU A 1 92 ? 11.231 9.682 -1.893 1.00 97.62 92 LEU A N 1
ATOM 692 C CA . LEU A 1 92 ? 9.797 9.870 -2.053 1.00 97.62 92 LEU A CA 1
ATOM 693 C C . LEU A 1 92 ? 9.526 10.091 -3.544 1.00 97.62 92 LEU A C 1
ATOM 695 O O . LEU A 1 92 ? 10.073 11.025 -4.136 1.00 97.62 92 LEU A O 1
ATOM 699 N N . THR A 1 93 ? 8.722 9.229 -4.153 1.00 96.56 93 THR A N 1
ATOM 700 C CA . THR A 1 93 ? 8.348 9.319 -5.570 1.00 96.56 93 THR A CA 1
ATOM 701 C C . THR A 1 93 ? 6.861 9.605 -5.710 1.00 96.56 93 THR A C 1
ATOM 703 O O . THR A 1 93 ? 6.085 9.366 -4.788 1.00 96.56 93 THR A O 1
ATOM 706 N N . ARG A 1 94 ? 6.458 10.163 -6.853 1.00 93.44 94 ARG A N 1
ATOM 707 C CA . ARG A 1 94 ? 5.049 10.245 -7.243 1.00 93.44 94 ARG A CA 1
ATOM 708 C C . ARG A 1 94 ? 4.774 9.063 -8.175 1.00 93.44 94 ARG A C 1
ATOM 710 O O . ARG A 1 94 ? 5.481 8.929 -9.175 1.00 93.44 94 ARG A O 1
ATOM 717 N N . THR A 1 95 ? 3.823 8.212 -7.797 1.00 71.69 95 THR A N 1
ATOM 718 C CA . THR A 1 95 ? 3.388 7.026 -8.552 1.00 71.69 95 THR A CA 1
ATOM 719 C C . THR A 1 95 ? 2.232 7.375 -9.475 1.00 71.69 95 THR A C 1
ATOM 721 O O . THR A 1 95 ? 1.345 8.149 -9.044 1.00 71.69 95 THR A O 1
#

InterPro domains:
  IPR011042 Six-bladed beta-propeller, TolB-like [G3DSA:2.120.10.30] (3-95)
  IPR013658 SMP-30/Gluconolactonase/LRE-like region [PF08450] (29-92)
  IPR051262 SMP-30/CGR1 Lactonase [PTHR47572] (9-94)

Foldseek 3Di:
DDDDDPDPVCPPVDDPPDDDDDQDDDADAKAAWDADPVVRWIWIDRQVQCFIWIAHPVPGIDTPDHNNQSWHHWDADPVRWIWTQHPRVRDTDTD

Organism: NCBI:txid412755

Radius of gyration: 15.54 Å; chains: 1; bounding box: 37×32×38 Å

pLDDT: mean 94.72, std 5.83, range [65.06, 98.69]

Sequence (95 aa):
MKFAVESAGIDGVVQPGACIELVKTGFDFTEGPIWHSGEQSLIFSDILGNSIYSWSEAAGLKTLRLNSYMANGNAYDQQGHVVTCEHATSRLTRT